Protein AF-A0A656JLW3-F1 (afdb_monomer_lite)

Foldseek 3Di:
DKEKEKEAQADQQLDCPDDPVPDGGNLVVQLVCLLVVYAAEYEYEADVQQCVLVVQDRRQQLADPPCPNNCRVPPDDPVSSVVSNVSNVPAEDEPVVLCVVPPPDDDDDNDDDDDVPDSHYHYYYDYDDPVQLVVQLCCLQPPDPDPPQDPVNSNDRSNGDDNPDIDMDIDDDD

Radius of gyration: 17.94 Å; chains: 1; bounding box: 45×48×45 Å

Organism: NCBI:txid1194405

Structure (mmCIF, N/CA/C/O backbone):
data_AF-A0A656JLW3-F1
#
_entry.id   AF-A0A656JLW3-F1
#
loop_
_atom_site.group_PDB
_atom_site.id
_atom_site.type_symbol
_atom_site.label_atom_id
_atom_site.label_alt_id
_atom_site.label_comp_id
_atom_site.label_asym_id
_atom_site.label_entity_id
_atom_site.label_seq_id
_atom_site.pdbx_PDB_ins_code
_atom_site.Cartn_x
_atom_site.Cartn_y
_atom_site.Cartn_z
_atom_site.occupancy
_atom_site.B_iso_or_equiv
_atom_site.auth_seq_id
_atom_site.auth_comp_id
_atom_site.auth_asym_id
_atom_site.auth_atom_id
_atom_site.pdbx_PDB_model_num
ATOM 1 N N . MET A 1 1 ? -0.771 12.753 21.970 1.00 58.09 1 MET A N 1
ATOM 2 C CA . MET A 1 1 ? -1.823 12.073 21.159 1.00 58.09 1 MET A CA 1
ATOM 3 C C . MET A 1 1 ? -1.119 11.009 20.333 1.00 58.09 1 MET A C 1
ATOM 5 O O . MET A 1 1 ? -0.156 11.354 19.667 1.00 58.09 1 MET A O 1
ATOM 9 N N . GLU A 1 2 ? -1.518 9.737 20.416 1.00 64.69 2 GLU A N 1
ATOM 10 C CA . GLU A 1 2 ? -0.778 8.643 19.760 1.00 64.69 2 GLU A CA 1
ATOM 11 C C . GLU A 1 2 ? -0.998 8.653 18.237 1.00 64.69 2 GLU A C 1
ATOM 13 O O . GLU A 1 2 ? -2.136 8.729 17.754 1.00 64.69 2 GLU A O 1
ATOM 18 N N . ASN A 1 3 ? 0.098 8.572 17.481 1.00 68.06 3 ASN A N 1
ATOM 19 C CA . ASN A 1 3 ? 0.096 8.618 16.024 1.00 68.06 3 ASN A CA 1
ATOM 20 C C . ASN A 1 3 ? 0.722 7.340 15.450 1.00 68.06 3 ASN A C 1
ATOM 22 O O . ASN A 1 3 ? 1.838 6.963 15.801 1.00 68.06 3 ASN A O 1
ATOM 26 N N . GLN A 1 4 ? 0.049 6.717 14.482 1.00 69.75 4 GLN A N 1
ATOM 27 C CA . GLN A 1 4 ? 0.573 5.566 13.749 1.00 69.75 4 GLN A CA 1
ATOM 28 C C . GLN A 1 4 ? 0.575 5.852 12.248 1.00 69.75 4 GLN A C 1
ATOM 30 O O . GLN A 1 4 ? -0.466 6.134 11.651 1.00 69.75 4 GLN A O 1
ATOM 35 N N . SER A 1 5 ? 1.756 5.783 11.633 1.00 75.25 5 SER A N 1
ATOM 36 C CA . SER A 1 5 ? 1.946 6.001 10.199 1.00 75.25 5 SER A CA 1
ATOM 37 C C . SER A 1 5 ? 2.605 4.784 9.557 1.00 75.25 5 SER A C 1
ATOM 39 O O . SER A 1 5 ? 3.643 4.313 10.014 1.00 75.25 5 SER A O 1
ATOM 41 N N . LEU A 1 6 ? 2.005 4.269 8.491 1.00 74.31 6 LEU A N 1
ATOM 42 C CA . LEU A 1 6 ? 2.457 3.059 7.813 1.00 74.31 6 LEU A CA 1
ATOM 43 C C . LEU A 1 6 ? 2.802 3.392 6.362 1.00 74.31 6 LEU A C 1
ATOM 45 O O . LEU A 1 6 ? 1.968 3.934 5.646 1.00 74.31 6 LEU A O 1
ATOM 49 N N . ILE A 1 7 ? 4.026 3.095 5.930 1.00 77.12 7 ILE A N 1
ATOM 50 C CA . ILE A 1 7 ? 4.502 3.335 4.563 1.00 77.12 7 ILE A CA 1
ATOM 51 C C . ILE A 1 7 ? 4.838 1.986 3.937 1.00 77.12 7 ILE A C 1
ATOM 53 O O . ILE A 1 7 ? 5.625 1.211 4.487 1.00 77.12 7 ILE A O 1
ATOM 57 N N . CYS A 1 8 ? 4.221 1.675 2.801 1.00 78.50 8 CYS A N 1
ATOM 58 C CA . CYS A 1 8 ? 4.333 0.343 2.215 1.00 78.50 8 CYS A CA 1
ATOM 59 C C . CYS A 1 8 ? 4.249 0.346 0.687 1.00 78.50 8 CYS A C 1
ATOM 61 O O . CYS A 1 8 ? 3.558 1.161 0.079 1.00 78.50 8 CYS A O 1
ATOM 63 N N . TRP A 1 9 ? 4.937 -0.614 0.065 1.00 82.00 9 TRP A N 1
ATOM 64 C CA . TRP A 1 9 ? 4.778 -0.903 -1.361 1.00 82.00 9 TRP A CA 1
ATOM 65 C C . TRP A 1 9 ? 3.394 -1.476 -1.692 1.00 82.00 9 TRP A C 1
ATOM 67 O O . TRP A 1 9 ? 2.792 -1.115 -2.698 1.00 82.00 9 TRP A O 1
ATOM 77 N N . GLY A 1 10 ? 2.890 -2.363 -0.834 1.00 84.38 10 GLY A N 1
ATOM 78 C CA . GLY A 1 10 ? 1.584 -2.990 -0.967 1.00 84.38 10 GLY A CA 1
ATOM 79 C C . GLY A 1 10 ? 0.902 -3.115 0.387 1.00 84.38 10 GLY A C 1
ATOM 80 O O . GLY A 1 10 ? 1.572 -3.252 1.415 1.00 84.38 10 GLY A O 1
ATOM 81 N N . PHE A 1 11 ? -0.424 -3.044 0.373 1.00 87.38 11 PHE A N 1
ATOM 82 C CA . PHE A 1 11 ? -1.266 -3.085 1.559 1.00 87.38 11 PHE A CA 1
ATOM 83 C C . PHE A 1 11 ? -2.493 -3.939 1.279 1.00 87.38 11 PHE A C 1
ATOM 85 O O . PHE A 1 11 ? -3.222 -3.688 0.320 1.00 87.38 11 PHE A O 1
ATOM 92 N N . GLN A 1 12 ? -2.722 -4.926 2.137 1.00 90.88 12 GLN A N 1
ATOM 93 C CA . GLN A 1 12 ? -3.883 -5.794 2.065 1.00 90.88 12 GLN A CA 1
ATOM 94 C C . GLN A 1 12 ? -4.600 -5.785 3.425 1.00 90.88 12 GLN A C 1
ATOM 96 O O . GLN A 1 12 ? -4.100 -6.388 4.381 1.00 90.88 12 GLN A O 1
ATOM 101 N N . PRO A 1 13 ? -5.744 -5.088 3.534 1.00 91.25 13 PRO A N 1
ATOM 102 C CA . PRO A 1 13 ? -6.504 -4.960 4.778 1.00 91.25 13 PRO A CA 1
ATOM 103 C C . PRO A 1 13 ? -6.858 -6.290 5.460 1.00 91.25 13 PRO A C 1
ATOM 105 O O . PRO A 1 13 ? -6.874 -6.363 6.686 1.00 91.25 13 PRO A O 1
ATOM 108 N N . SER A 1 14 ? -7.106 -7.352 4.697 1.00 93.69 14 SER A N 1
ATOM 109 C CA . SER A 1 14 ? -7.529 -8.659 5.200 1.00 93.69 14 SER A CA 1
ATOM 110 C C . SER A 1 14 ? -6.385 -9.517 5.756 1.00 93.69 14 SER A C 1
ATOM 112 O O . SER A 1 14 ? -6.611 -10.671 6.121 1.00 93.69 14 SER A O 1
ATOM 114 N N . MET A 1 15 ? -5.142 -9.025 5.758 1.00 91.88 15 MET A N 1
ATOM 115 C CA . MET A 1 15 ? -4.000 -9.764 6.301 1.00 91.88 15 MET A CA 1
ATOM 116 C C . MET A 1 15 ? -4.036 -9.843 7.827 1.00 91.88 15 MET A C 1
ATOM 118 O O . MET A 1 15 ? -4.493 -8.927 8.501 1.00 91.88 15 MET A O 1
ATOM 122 N N . TYR A 1 16 ? -3.461 -10.909 8.381 1.00 91.19 16 TYR A N 1
ATOM 123 C CA . TYR A 1 16 ? -3.373 -11.131 9.823 1.00 91.19 16 TYR A CA 1
ATOM 124 C C . TYR A 1 16 ? -1.916 -11.111 10.287 1.00 91.19 16 TYR A C 1
ATOM 126 O O . TYR A 1 16 ? -1.065 -11.771 9.683 1.00 91.19 16 TYR A O 1
ATOM 134 N N . PHE A 1 17 ? -1.643 -10.402 11.387 1.00 89.31 17 PHE A N 1
ATOM 135 C CA . PHE A 1 17 ? -0.366 -10.523 12.100 1.00 89.31 17 PHE A CA 1
ATOM 136 C C . PHE A 1 17 ? -0.277 -11.852 12.858 1.00 89.31 17 PHE A C 1
ATOM 138 O O . PHE A 1 17 ? 0.763 -12.505 12.829 1.00 89.31 17 PHE A O 1
ATOM 145 N N . ILE A 1 18 ? -1.381 -12.270 13.486 1.00 90.75 18 ILE A N 1
ATOM 146 C CA . ILE A 1 18 ? -1.517 -13.536 14.215 1.00 90.75 18 ILE A CA 1
ATOM 147 C C . ILE A 1 18 ? -2.591 -14.368 13.511 1.00 90.75 18 ILE A C 1
ATOM 149 O O . ILE A 1 18 ? -3.708 -13.899 13.315 1.00 90.75 18 ILE A O 1
ATOM 153 N N . ARG A 1 19 ? -2.243 -15.587 13.087 1.00 89.06 19 ARG A N 1
ATOM 154 C CA . ARG A 1 19 ? -3.087 -16.449 12.236 1.00 89.06 19 ARG A CA 1
ATOM 155 C C . ARG A 1 19 ? -3.770 -17.557 13.037 1.00 89.06 19 ARG A C 1
ATOM 157 O O . ARG A 1 19 ? -3.630 -18.729 12.707 1.00 89.06 19 ARG A O 1
ATOM 164 N N . ASP A 1 20 ? -4.465 -17.188 14.104 1.00 91.75 20 ASP A N 1
ATOM 165 C CA . ASP A 1 20 ? -5.156 -18.135 14.989 1.00 91.75 20 ASP A CA 1
ATOM 166 C C . ASP A 1 20 ? -6.681 -18.164 14.799 1.00 91.75 20 ASP A C 1
ATOM 168 O O . ASP A 1 20 ? -7.363 -18.964 15.429 1.00 91.75 20 ASP A O 1
ATOM 172 N N . GLY A 1 21 ? -7.217 -17.307 13.923 1.00 86.44 21 GLY A N 1
ATOM 173 C CA . GLY A 1 21 ? -8.655 -17.188 13.667 1.00 86.44 21 GLY A CA 1
ATOM 174 C C . GLY A 1 21 ? -9.429 -16.411 14.737 1.00 86.44 21 GLY A C 1
ATOM 175 O O . GLY A 1 21 ? -10.631 -16.219 14.577 1.00 86.44 21 GLY A O 1
ATOM 176 N N . CYS A 1 22 ? -8.758 -15.940 15.790 1.00 89.44 22 CYS A N 1
ATOM 177 C CA . CYS A 1 22 ? -9.363 -15.210 16.904 1.00 89.44 22 CYS A CA 1
ATOM 178 C C . CYS A 1 22 ? -8.974 -13.727 16.904 1.00 89.44 22 CYS A C 1
ATOM 180 O O . CYS A 1 22 ? -9.741 -12.885 17.369 1.00 89.44 22 CYS A O 1
ATOM 182 N N . HIS A 1 23 ? -7.783 -13.399 16.400 1.00 93.06 23 HIS A N 1
ATOM 183 C CA . HIS A 1 23 ? -7.317 -12.018 16.316 1.00 93.06 23 HIS A CA 1
ATOM 184 C C . HIS A 1 23 ? -7.852 -11.305 15.070 1.00 93.06 23 HIS A C 1
ATOM 186 O O . HIS A 1 23 ? -7.974 -11.934 14.019 1.00 93.06 23 HIS A O 1
ATOM 192 N N . PRO A 1 24 ? -8.113 -9.986 15.148 1.00 93.94 24 PRO A N 1
ATOM 193 C CA . PRO A 1 24 ? -8.584 -9.219 14.003 1.00 93.94 24 PRO A CA 1
ATOM 194 C C . PRO A 1 24 ? -7.514 -9.122 12.909 1.00 93.94 24 PRO A C 1
ATOM 196 O O . PRO A 1 24 ? -6.306 -9.099 13.176 1.00 93.94 24 PRO A O 1
ATOM 199 N N . CYS A 1 25 ? -7.968 -8.990 11.663 1.00 94.06 25 CYS A N 1
ATOM 200 C CA . CYS A 1 25 ? -7.091 -8.617 10.557 1.00 94.06 25 CYS A CA 1
ATOM 201 C C . CYS A 1 25 ? -6.555 -7.184 10.737 1.00 94.06 25 CYS A C 1
ATOM 203 O O . CYS A 1 25 ? -7.088 -6.383 11.509 1.00 94.06 25 CYS A O 1
ATOM 205 N N . ILE A 1 26 ? -5.498 -6.829 10.007 1.00 92.12 26 ILE A N 1
ATOM 206 C CA . ILE A 1 26 ? -4.842 -5.524 10.118 1.00 92.12 26 ILE A CA 1
ATOM 207 C C . ILE A 1 26 ? -5.801 -4.370 9.792 1.00 92.12 26 ILE A C 1
ATOM 209 O O . ILE A 1 26 ? -5.772 -3.347 10.470 1.00 92.12 26 ILE A O 1
ATOM 213 N N . GLY A 1 27 ? -6.690 -4.533 8.810 1.00 90.50 27 GLY A N 1
ATOM 214 C CA . GLY A 1 27 ? -7.684 -3.526 8.445 1.00 90.50 27 GLY A CA 1
ATOM 215 C C . GLY A 1 27 ? -8.653 -3.216 9.585 1.00 90.50 27 GLY A C 1
ATOM 216 O O . GLY A 1 27 ? -8.952 -2.047 9.842 1.00 90.50 27 GLY A O 1
ATOM 217 N N . GLU A 1 28 ? -9.094 -4.245 10.308 1.00 92.06 28 GLU A N 1
ATOM 218 C CA . GLU A 1 28 ? -9.972 -4.119 11.470 1.00 92.06 28 GLU A CA 1
ATOM 219 C C . GLU A 1 28 ? -9.219 -3.568 12.680 1.00 92.06 28 GLU A C 1
ATOM 221 O O . GLU A 1 28 ? -9.694 -2.634 13.323 1.00 92.06 28 GLU A O 1
ATOM 226 N N . LEU A 1 29 ? -8.007 -4.059 12.941 1.00 91.81 29 LEU A N 1
ATOM 227 C CA . LEU A 1 29 ? -7.147 -3.558 14.010 1.00 91.81 29 LEU A CA 1
ATOM 228 C C . LEU A 1 29 ? -6.919 -2.044 13.887 1.00 91.81 29 LEU A C 1
ATOM 230 O O . LEU A 1 29 ? -7.034 -1.310 14.868 1.00 91.81 29 LEU A O 1
ATOM 234 N N . LEU A 1 30 ? -6.634 -1.562 12.677 1.00 87.12 30 LEU A N 1
ATOM 235 C CA . LEU A 1 30 ? -6.411 -0.143 12.406 1.00 87.12 30 LEU A CA 1
ATOM 236 C C . LEU A 1 30 ? -7.691 0.688 12.575 1.00 87.12 30 LEU A C 1
ATOM 238 O O . LEU A 1 30 ? -7.622 1.816 13.064 1.00 87.12 30 LEU A O 1
ATOM 242 N N . ARG A 1 31 ? -8.865 0.131 12.243 1.00 83.88 31 ARG A N 1
ATOM 243 C CA . ARG A 1 31 ? -10.164 0.758 12.546 1.00 83.88 31 ARG A CA 1
ATOM 244 C C . ARG A 1 31 ? -10.421 0.832 14.050 1.00 83.88 31 ARG A C 1
ATOM 246 O O . ARG A 1 31 ? -10.822 1.885 14.533 1.00 83.88 31 ARG A O 1
ATOM 253 N N . LEU A 1 32 ? -10.144 -0.235 14.800 1.00 86.06 32 LEU A N 1
ATOM 254 C CA . LEU A 1 32 ? -10.281 -0.249 16.261 1.00 86.06 32 LEU A CA 1
ATOM 255 C C . LEU A 1 32 ? -9.364 0.790 16.917 1.00 86.06 32 LEU A C 1
ATOM 257 O O . LEU A 1 32 ? -9.799 1.529 17.798 1.00 86.06 32 LEU A O 1
ATOM 261 N N . LYS A 1 33 ? -8.118 0.909 16.444 1.00 82.62 33 LYS A N 1
ATOM 262 C CA . LYS A 1 33 ? -7.182 1.948 16.894 1.00 82.62 33 LYS A CA 1
ATOM 263 C C . LYS A 1 33 ? -7.692 3.355 16.574 1.00 82.62 33 LYS A C 1
ATOM 265 O O . LYS A 1 33 ? -7.699 4.202 17.465 1.00 82.62 33 LYS A O 1
ATOM 270 N N . ALA A 1 34 ? -8.187 3.584 15.357 1.00 77.06 34 ALA A N 1
ATOM 271 C CA . ALA A 1 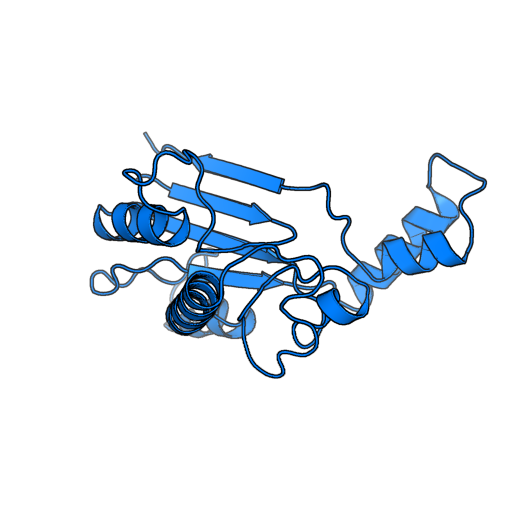34 ? -8.788 4.861 14.972 1.00 77.06 34 ALA A CA 1
ATOM 272 C C . ALA A 1 34 ? -10.009 5.224 15.838 1.00 77.06 34 ALA A C 1
ATOM 274 O O . ALA A 1 34 ? -10.124 6.355 16.310 1.00 77.06 34 ALA A O 1
ATOM 275 N N . ALA A 1 35 ? -10.884 4.255 16.120 1.00 78.38 35 ALA A N 1
ATOM 276 C CA . ALA A 1 35 ? -12.033 4.433 17.006 1.00 78.38 35 ALA A CA 1
ATOM 277 C C . ALA A 1 35 ? -11.625 4.710 18.465 1.00 78.38 35 ALA A C 1
ATOM 279 O O . ALA A 1 35 ? -12.321 5.449 19.159 1.00 78.38 35 ALA A O 1
ATOM 280 N N . GLY A 1 36 ? -10.488 4.164 18.904 1.00 77.19 36 GLY A N 1
ATOM 281 C CA . GLY A 1 36 ? -9.861 4.434 20.201 1.00 77.19 36 GLY A CA 1
ATOM 282 C C . GLY A 1 36 ? -9.120 5.774 20.292 1.00 77.19 36 GLY A C 1
ATOM 283 O O . GLY A 1 36 ? -8.495 6.044 21.312 1.00 77.19 36 GLY A O 1
ATOM 284 N N . GLY A 1 37 ? -9.172 6.612 19.251 1.00 71.06 37 GLY A N 1
ATOM 285 C CA . GLY A 1 37 ? -8.561 7.944 19.239 1.00 71.06 37 GLY A CA 1
ATOM 286 C C . GLY A 1 37 ? -7.114 7.992 18.742 1.00 71.06 37 GLY A C 1
ATOM 287 O O . GLY A 1 37 ? -6.508 9.063 18.771 1.00 71.06 37 GLY A O 1
ATOM 288 N N . VAL A 1 38 ? -6.560 6.873 18.258 1.00 76.06 38 VAL A N 1
ATOM 289 C CA . VAL A 1 38 ? -5.233 6.845 17.625 1.00 76.06 38 VAL A CA 1
ATOM 290 C C . VAL A 1 38 ? -5.334 7.377 16.203 1.00 76.06 38 VAL A C 1
ATOM 292 O O . VAL A 1 38 ? -6.195 6.970 15.421 1.00 76.06 38 VAL A O 1
ATOM 295 N N . LYS A 1 39 ? -4.416 8.257 15.816 1.00 73.81 39 LYS A N 1
ATOM 296 C CA . LYS A 1 39 ? -4.400 8.803 14.459 1.00 73.81 39 LYS A CA 1
ATOM 297 C C . LYS A 1 39 ? -3.684 7.838 13.516 1.00 73.81 39 LYS A C 1
ATOM 299 O O . LYS A 1 39 ? -2.458 7.747 13.531 1.00 73.81 39 LYS A O 1
ATOM 304 N N . VAL A 1 40 ? -4.447 7.130 12.684 1.00 75.88 40 VAL A N 1
ATOM 305 C CA . VAL A 1 40 ? -3.919 6.108 11.767 1.00 75.88 40 VAL A CA 1
ATOM 306 C C . VAL A 1 40 ? -3.828 6.638 10.335 1.00 75.88 40 VAL A C 1
ATOM 308 O O . VAL A 1 40 ? -4.835 7.023 9.736 1.00 75.88 40 VAL A O 1
ATOM 311 N N . ARG A 1 41 ? -2.616 6.627 9.771 1.00 79.81 41 ARG A N 1
ATOM 312 C CA . ARG A 1 41 ? -2.320 7.061 8.398 1.00 79.81 41 ARG A CA 1
ATOM 313 C C . ARG A 1 41 ? -1.547 5.986 7.657 1.00 79.81 41 ARG A C 1
ATOM 315 O O . ARG A 1 41 ? -0.570 5.459 8.181 1.00 79.81 41 ARG A O 1
ATOM 322 N N . ILE A 1 42 ? -1.941 5.696 6.426 1.00 80.81 42 ILE A N 1
ATOM 323 C CA . ILE A 1 42 ? -1.233 4.728 5.589 1.00 80.81 42 ILE A CA 1
ATOM 324 C C . ILE A 1 42 ? -0.905 5.390 4.257 1.00 80.81 42 ILE A C 1
ATOM 326 O O . ILE A 1 42 ? -1.791 5.929 3.599 1.00 80.81 42 ILE A O 1
ATOM 330 N N . LEU A 1 43 ? 0.367 5.355 3.875 1.00 80.69 43 LEU A N 1
ATOM 331 C CA . LEU A 1 43 ? 0.862 5.780 2.576 1.00 80.69 43 LEU A CA 1
ATOM 332 C C . LEU A 1 43 ? 1.296 4.538 1.792 1.00 80.69 43 LEU A C 1
ATOM 334 O O . LEU A 1 43 ? 2.317 3.919 2.099 1.00 80.69 43 LEU A O 1
ATOM 338 N N . GLY A 1 44 ? 0.500 4.160 0.800 1.00 78.62 44 GLY A N 1
ATOM 339 C CA . GLY A 1 44 ? 0.813 3.066 -0.111 1.00 78.62 44 GLY A CA 1
ATOM 340 C C . GLY A 1 44 ? 1.430 3.569 -1.409 1.00 78.62 44 GLY A C 1
ATOM 341 O O . GLY A 1 44 ? 1.052 4.627 -1.909 1.00 78.62 44 GLY A O 1
ATOM 342 N N . TRP A 1 45 ? 2.346 2.804 -1.992 1.00 82.06 45 TRP A N 1
ATOM 343 C CA . TRP A 1 45 ? 2.748 3.037 -3.376 1.00 82.06 45 TRP A CA 1
ATOM 344 C C . TRP A 1 45 ? 1.704 2.472 -4.344 1.00 82.06 45 TRP A C 1
ATOM 346 O O . TRP A 1 45 ? 1.171 1.388 -4.124 1.00 82.06 45 TRP A O 1
ATOM 356 N N . GLU A 1 46 ? 1.410 3.180 -5.432 1.00 80.12 46 GLU A N 1
ATOM 357 C CA . GLU A 1 46 ? 0.461 2.722 -6.450 1.00 80.12 46 GLU A CA 1
ATOM 358 C C . GLU A 1 46 ? 1.004 2.938 -7.867 1.00 80.12 46 GLU A C 1
ATOM 360 O O . GLU A 1 46 ? 1.432 4.035 -8.237 1.00 80.12 46 GLU A O 1
ATOM 365 N N . MET A 1 47 ? 0.930 1.884 -8.686 1.00 77.19 47 MET A N 1
ATOM 366 C CA . MET A 1 47 ? 1.055 2.012 -10.139 1.00 77.19 47 MET A CA 1
ATOM 367 C C . MET A 1 47 ? -0.163 2.731 -10.717 1.00 77.19 47 MET A C 1
ATOM 369 O O . MET A 1 47 ? -1.267 2.488 -10.234 1.00 77.19 47 MET A O 1
ATOM 373 N N . PRO A 1 48 ? -0.017 3.530 -11.792 1.00 76.31 48 PRO A N 1
ATOM 374 C CA . PRO A 1 48 ? -1.158 4.142 -12.466 1.00 76.31 48 PRO A CA 1
ATOM 375 C C . PRO A 1 48 ? -2.300 3.140 -12.672 1.00 76.31 48 PRO A C 1
ATOM 377 O O . PRO A 1 48 ? -2.085 2.052 -13.201 1.00 76.31 48 PRO A O 1
ATOM 380 N N . PHE A 1 49 ? -3.503 3.499 -12.219 1.00 76.62 49 PHE A N 1
ATOM 381 C CA . PHE A 1 49 ? -4.696 2.645 -12.291 1.00 76.62 49 PHE A CA 1
ATOM 382 C C . PHE A 1 49 ? -4.583 1.299 -11.551 1.00 76.62 49 PHE A C 1
ATOM 384 O O . PHE A 1 49 ? -5.206 0.325 -11.967 1.00 76.62 49 PHE A O 1
ATOM 391 N N . ASN A 1 50 ? -3.792 1.226 -10.475 1.00 80.44 50 ASN A N 1
ATOM 392 C CA . ASN A 1 50 ? -3.570 0.008 -9.689 1.00 80.44 50 ASN A CA 1
ATOM 393 C C . ASN A 1 50 ? -3.105 -1.190 -10.548 1.00 80.44 50 ASN A C 1
ATOM 395 O O . ASN A 1 50 ? -3.509 -2.337 -10.353 1.00 80.44 50 ASN A O 1
ATOM 399 N N . SER A 1 51 ? -2.263 -0.928 -11.551 1.00 82.81 51 SER A N 1
ATOM 400 C CA . SER A 1 51 ? -1.919 -1.917 -12.578 1.00 82.81 51 SER A CA 1
ATOM 401 C C . SER A 1 51 ? -0.727 -2.819 -12.231 1.00 82.81 51 SER A C 1
ATOM 403 O O . SER A 1 51 ? -0.231 -3.524 -13.109 1.00 82.81 51 SER A O 1
ATOM 405 N N . ALA A 1 52 ? -0.230 -2.811 -10.988 1.00 82.50 52 ALA A N 1
ATOM 406 C CA . ALA A 1 52 ? 0.952 -3.591 -10.594 1.00 82.50 52 ALA A CA 1
ATOM 407 C C . ALA A 1 52 ? 0.773 -5.099 -10.855 1.00 82.50 52 ALA A C 1
ATOM 409 O O . ALA A 1 52 ? 1.696 -5.768 -11.317 1.00 82.50 52 ALA A O 1
ATOM 410 N N . GLY A 1 53 ? -0.456 -5.604 -10.703 1.00 83.06 53 GLY A N 1
ATOM 411 C CA . GLY A 1 53 ? -0.793 -6.998 -10.993 1.00 83.06 53 GLY A CA 1
ATOM 412 C C . GLY A 1 53 ? -0.574 -7.421 -12.448 1.00 83.06 53 GLY A C 1
ATOM 413 O O . GLY A 1 53 ? -0.390 -8.604 -12.722 1.00 83.06 53 GLY A O 1
ATOM 414 N N . MET A 1 54 ? -0.522 -6.483 -13.400 1.00 84.94 54 MET A N 1
ATOM 415 C CA . MET A 1 54 ? -0.158 -6.794 -14.788 1.00 84.94 54 MET A CA 1
ATOM 416 C C . MET A 1 54 ? 1.318 -7.171 -14.952 1.00 84.94 54 MET A C 1
ATOM 418 O O . MET A 1 54 ? 1.660 -7.863 -15.905 1.00 84.94 54 MET A O 1
ATOM 422 N N . ALA A 1 55 ? 2.178 -6.748 -14.024 1.00 81.38 55 ALA A N 1
ATOM 423 C CA . ALA A 1 55 ? 3.583 -7.142 -13.967 1.00 81.38 55 ALA A CA 1
ATOM 424 C C . ALA A 1 55 ? 3.810 -8.421 -13.137 1.00 81.38 55 ALA A C 1
ATOM 426 O O . ALA A 1 55 ? 4.953 -8.823 -12.940 1.00 81.38 55 ALA A O 1
ATOM 427 N N . GLY A 1 56 ? 2.733 -9.065 -12.671 1.00 82.56 56 GLY A N 1
ATOM 428 C CA . GLY A 1 56 ? 2.771 -10.347 -11.975 1.00 82.56 56 GLY A CA 1
ATOM 429 C C . GLY A 1 56 ? 2.411 -10.282 -10.494 1.00 82.56 56 GLY A C 1
ATOM 430 O O . GLY A 1 56 ? 2.054 -11.317 -9.956 1.00 82.56 56 GLY A O 1
ATOM 431 N N . GLU A 1 57 ? 2.412 -9.115 -9.841 1.00 81.81 57 GLU A N 1
ATOM 432 C CA . GLU A 1 57 ? 2.131 -9.014 -8.400 1.00 81.81 57 GLU A CA 1
ATOM 433 C C . GLU A 1 57 ? 1.205 -7.831 -8.080 1.00 81.81 57 GLU A C 1
ATOM 435 O O . GLU A 1 57 ? 1.554 -6.665 -8.271 1.00 81.81 57 GLU A O 1
ATOM 440 N N . GLY A 1 58 ? -0.013 -8.130 -7.617 1.00 84.88 58 GLY A N 1
ATOM 441 C CA . GLY A 1 58 ? -0.977 -7.107 -7.210 1.00 84.88 58 GLY A CA 1
ATOM 442 C C . GLY A 1 58 ? -0.630 -6.552 -5.830 1.00 84.88 58 GLY A C 1
ATOM 443 O O . GLY A 1 58 ? -0.662 -7.296 -4.854 1.00 84.88 58 GLY A O 1
ATOM 444 N N . ASN A 1 59 ? -0.335 -5.253 -5.733 1.00 84.38 59 ASN A N 1
ATOM 445 C CA . ASN A 1 59 ? 0.127 -4.629 -4.489 1.00 84.38 59 ASN A CA 1
ATOM 446 C C . ASN A 1 59 ? -0.996 -3.998 -3.645 1.00 84.38 59 ASN A C 1
ATOM 448 O O . ASN A 1 59 ? -0.861 -3.907 -2.426 1.00 84.38 59 ASN A O 1
ATOM 452 N N . LEU A 1 60 ? -2.101 -3.579 -4.269 1.00 87.50 60 LEU A N 1
ATOM 453 C CA . LEU A 1 60 ? -3.278 -3.009 -3.600 1.00 87.50 60 LEU A CA 1
ATOM 454 C C . LEU A 1 60 ? -4.547 -3.765 -4.033 1.00 87.50 60 LEU A C 1
ATOM 456 O O . LEU A 1 60 ? -5.372 -3.222 -4.780 1.00 87.50 60 LEU A O 1
ATOM 460 N N . PRO A 1 61 ? -4.702 -5.042 -3.637 1.00 88.25 61 PRO A N 1
ATOM 461 C CA . PRO A 1 61 ? -5.824 -5.868 -4.073 1.00 88.25 61 PRO A CA 1
ATOM 462 C C . PRO A 1 61 ? -7.164 -5.209 -3.719 1.00 88.25 61 PRO A C 1
ATOM 464 O O . PRO A 1 61 ? -7.390 -4.787 -2.593 1.00 88.25 61 PRO A O 1
ATOM 467 N N . GLY A 1 62 ? -8.053 -5.076 -4.705 1.00 84.62 62 GLY A N 1
ATOM 468 C CA . GLY A 1 62 ? -9.396 -4.518 -4.506 1.00 84.62 62 GLY A CA 1
ATOM 469 C C . GLY A 1 62 ? -9.494 -2.987 -4.544 1.00 84.62 62 GLY A C 1
ATOM 470 O O . GLY A 1 62 ? -10.606 -2.467 -4.668 1.00 84.62 62 GLY A O 1
ATOM 471 N N . LYS A 1 63 ? -8.374 -2.247 -4.528 1.00 85.94 63 LYS A N 1
ATOM 472 C CA . LYS A 1 63 ? -8.391 -0.776 -4.558 1.00 85.94 63 LYS A CA 1
ATOM 473 C C . LYS A 1 63 ? -8.813 -0.219 -5.924 1.00 85.94 63 LYS A C 1
ATOM 475 O O . LYS A 1 63 ? -8.198 -0.517 -6.946 1.00 85.94 63 LYS A O 1
ATOM 480 N N . GLY A 1 64 ? -9.805 0.677 -5.915 1.00 78.62 64 GLY A N 1
ATOM 481 C CA . GLY A 1 64 ? -10.171 1.523 -7.059 1.00 78.62 64 GLY A CA 1
ATOM 482 C C . GLY A 1 64 ? -10.784 0.782 -8.254 1.00 78.62 64 GLY A C 1
ATOM 483 O O . GLY A 1 64 ? -11.170 -0.381 -8.158 1.00 78.62 64 GLY A O 1
ATOM 484 N N . TRP A 1 65 ? -10.915 1.489 -9.377 1.00 73.81 65 TRP A N 1
ATOM 485 C CA . TRP A 1 65 ? -11.272 0.959 -10.697 1.00 73.81 65 TRP A CA 1
ATOM 486 C C . TRP A 1 65 ? -10.381 1.643 -11.747 1.00 73.81 65 TRP A C 1
ATOM 488 O O . TRP A 1 65 ? -10.173 2.852 -11.621 1.00 73.81 65 TRP A O 1
ATOM 498 N N . PRO A 1 66 ? -9.882 0.941 -12.784 1.00 72.62 66 PRO A N 1
ATOM 499 C CA . PRO A 1 66 ? -10.065 -0.484 -13.107 1.00 72.62 66 PRO A CA 1
ATOM 500 C C . PRO A 1 66 ? -9.221 -1.441 -12.239 1.00 72.62 66 PRO A C 1
ATOM 502 O O . PRO A 1 66 ? -8.187 -1.060 -11.713 1.00 72.62 66 PRO A O 1
ATOM 505 N N . ARG A 1 67 ? -9.662 -2.703 -12.079 1.00 75.12 67 ARG A N 1
ATOM 506 C CA . ARG A 1 67 ? -9.065 -3.709 -11.155 1.00 75.12 67 ARG A CA 1
ATOM 507 C C . ARG A 1 67 ? -8.317 -4.844 -11.868 1.00 75.12 67 ARG A C 1
ATOM 509 O O . ARG A 1 67 ? -8.392 -6.006 -11.453 1.00 75.12 67 ARG A O 1
ATOM 516 N N . MET A 1 68 ? -7.648 -4.524 -12.971 1.00 76.94 68 MET A N 1
ATOM 517 C CA . MET A 1 68 ? -7.002 -5.509 -13.848 1.00 76.94 68 MET A CA 1
ATOM 518 C C . MET A 1 68 ? -5.915 -6.287 -13.103 1.00 76.94 68 MET A C 1
ATOM 520 O O . MET A 1 68 ? -5.000 -5.690 -12.547 1.00 76.94 68 MET A O 1
ATOM 524 N N . ASN A 1 69 ? -6.023 -7.620 -13.083 1.00 83.38 69 ASN A N 1
ATOM 525 C CA . ASN A 1 69 ? -5.086 -8.516 -12.392 1.00 83.38 69 ASN A CA 1
ATOM 526 C C . ASN A 1 69 ? -4.819 -8.142 -10.920 1.00 83.38 69 ASN A C 1
ATOM 528 O O . ASN A 1 69 ? -3.783 -8.490 -10.365 1.00 83.38 69 ASN A O 1
ATOM 532 N N . SER A 1 70 ? -5.770 -7.481 -10.252 1.00 82.19 70 SER A N 1
ATOM 533 C CA . SER A 1 70 ? -5.629 -7.025 -8.857 1.00 82.19 70 SER A CA 1
ATOM 534 C C . SER A 1 70 ? -5.424 -8.154 -7.833 1.00 82.19 70 SER A C 1
ATOM 536 O O . SER A 1 70 ? -5.048 -7.881 -6.699 1.00 82.19 70 SER A O 1
ATOM 538 N N . ARG A 1 71 ? -5.634 -9.417 -8.231 1.00 86.25 71 ARG A N 1
ATOM 539 C CA . ARG A 1 71 ? -5.374 -10.630 -7.433 1.00 86.25 71 ARG A CA 1
ATOM 540 C C . ARG A 1 71 ? -4.143 -11.418 -7.894 1.00 86.25 71 ARG A C 1
ATOM 542 O O . ARG A 1 71 ? -3.962 -12.554 -7.467 1.00 86.25 71 ARG A O 1
ATOM 549 N N . ALA A 1 72 ? -3.320 -10.872 -8.789 1.00 86.94 72 ALA A N 1
ATOM 550 C CA . ALA A 1 72 ? -2.120 -11.563 -9.257 1.00 86.94 72 ALA A CA 1
ATOM 551 C C . ALA A 1 72 ? -1.207 -11.917 -8.072 1.00 86.94 72 ALA A C 1
ATOM 553 O O . ALA A 1 72 ? -0.876 -11.042 -7.272 1.00 86.94 72 ALA A O 1
ATOM 554 N N . LEU A 1 73 ? -0.860 -13.206 -7.968 1.00 83.75 73 LEU A N 1
ATOM 555 C CA . LEU A 1 73 ? -0.092 -13.819 -6.872 1.00 83.75 73 LEU A CA 1
ATOM 556 C C . LEU A 1 73 ? -0.689 -13.647 -5.461 1.00 83.75 73 LEU A C 1
ATOM 558 O O . LEU A 1 73 ? -0.020 -13.924 -4.468 1.00 83.75 73 LEU A O 1
ATOM 562 N N . GLN A 1 74 ? -1.962 -13.263 -5.356 1.00 82.81 74 GLN A N 1
ATOM 563 C CA . GLN A 1 74 ? -2.665 -13.185 -4.080 1.00 82.81 74 GLN A CA 1
ATOM 564 C C . GLN A 1 74 ? -3.261 -14.546 -3.713 1.00 82.81 74 GLN A C 1
ATOM 566 O O . GLN A 1 74 ? -3.982 -15.156 -4.501 1.00 82.81 74 GLN A O 1
ATOM 571 N N . SER A 1 75 ? -2.995 -15.002 -2.488 1.00 85.62 75 SER A N 1
ATOM 572 C CA . SER A 1 75 ? -3.593 -16.221 -1.915 1.00 85.62 75 SER A CA 1
ATOM 573 C C . SER A 1 75 ? -4.902 -15.949 -1.165 1.00 85.62 75 SER A C 1
ATOM 575 O O . SER A 1 75 ? -5.461 -16.854 -0.548 1.00 85.62 75 SER A O 1
ATOM 577 N N . SER A 1 76 ? -5.397 -14.708 -1.211 1.00 86.00 76 SER A N 1
ATOM 578 C CA . SER A 1 76 ? -6.600 -14.306 -0.493 1.00 86.00 76 SER A CA 1
ATOM 579 C C . SER A 1 76 ? -7.847 -15.013 -1.003 1.00 86.00 76 SER A C 1
ATOM 581 O O . SER A 1 76 ? -8.046 -15.194 -2.212 1.00 86.00 76 SER A O 1
ATOM 583 N N . THR A 1 77 ? -8.715 -15.392 -0.067 1.00 91.94 77 THR A N 1
ATOM 584 C CA . THR A 1 77 ? -10.041 -15.919 -0.390 1.00 91.94 77 THR A CA 1
ATOM 585 C C . THR A 1 77 ? -10.894 -14.843 -1.061 1.00 91.94 77 THR A C 1
ATOM 587 O O . THR A 1 77 ? -10.549 -13.658 -1.093 1.00 91.94 77 THR A O 1
ATOM 590 N N . LYS A 1 78 ? -12.033 -15.250 -1.628 1.00 91.56 78 LYS A N 1
ATOM 591 C CA . LYS A 1 78 ? -12.981 -14.300 -2.215 1.00 91.56 78 LYS A CA 1
ATOM 592 C C . LYS A 1 78 ? -13.479 -13.296 -1.168 1.00 91.56 78 LYS A C 1
ATOM 594 O O . LYS A 1 78 ? -13.438 -12.101 -1.432 1.00 91.56 78 LYS A O 1
ATOM 599 N N . ASP A 1 79 ? -13.844 -13.775 0.017 1.00 93.12 79 ASP A N 1
ATOM 600 C CA . ASP A 1 79 ? -14.365 -12.936 1.102 1.00 93.12 79 ASP A CA 1
ATOM 601 C C . ASP A 1 79 ? -13.310 -11.947 1.611 1.00 93.12 79 ASP A C 1
ATOM 603 O O . ASP A 1 79 ? -13.604 -10.778 1.841 1.00 93.12 79 ASP A O 1
ATOM 607 N N . GLN A 1 80 ? -12.050 -12.383 1.710 1.00 93.31 80 GLN A N 1
ATOM 608 C CA . GLN A 1 80 ? -10.926 -11.504 2.041 1.00 93.31 80 GLN A CA 1
ATOM 609 C C . GLN A 1 80 ? -10.744 -10.398 0.997 1.00 93.31 80 GLN A C 1
ATOM 611 O O . GLN A 1 80 ? -10.589 -9.234 1.350 1.00 93.31 80 GLN A O 1
ATOM 616 N N . PHE A 1 81 ? -10.826 -10.743 -0.288 1.00 92.25 81 PHE A N 1
ATOM 617 C CA . PHE A 1 81 ? -10.717 -9.766 -1.368 1.00 92.25 81 PHE A CA 1
ATOM 618 C C . PHE A 1 81 ? -11.898 -8.778 -1.406 1.00 92.25 81 PHE A C 1
ATOM 620 O O . PHE A 1 81 ? -11.722 -7.605 -1.740 1.00 92.25 81 PHE A O 1
ATOM 627 N N . GLU A 1 82 ? -13.108 -9.232 -1.075 1.00 93.56 82 GLU A N 1
ATOM 628 C CA . GLU A 1 82 ? -14.279 -8.359 -0.940 1.00 93.56 82 GLU A CA 1
ATOM 629 C C . GLU A 1 82 ? -14.131 -7.412 0.255 1.00 93.56 82 GLU A C 1
ATOM 631 O O . GLU A 1 82 ? -14.355 -6.211 0.100 1.00 93.56 82 GLU A O 1
ATOM 636 N N . TYR A 1 83 ? -13.640 -7.913 1.391 1.00 93.81 83 TYR A N 1
ATOM 637 C CA . TYR A 1 83 ? -13.282 -7.081 2.537 1.00 93.81 83 TYR A CA 1
ATOM 638 C C . TYR A 1 83 ? -12.236 -6.020 2.172 1.00 93.81 83 TYR A C 1
ATOM 640 O O . TYR A 1 83 ? -12.412 -4.848 2.503 1.00 93.81 83 TYR A O 1
ATOM 648 N N . ASP A 1 84 ? -11.168 -6.402 1.461 1.00 91.62 84 ASP A N 1
ATOM 649 C CA . ASP A 1 84 ? -10.122 -5.474 1.016 1.00 91.62 84 ASP A CA 1
ATOM 650 C C . ASP A 1 84 ? -10.708 -4.339 0.169 1.00 91.62 84 ASP A C 1
ATOM 652 O O . ASP A 1 84 ? -10.415 -3.161 0.392 1.00 91.62 84 ASP A O 1
ATOM 656 N N . ARG A 1 85 ? -11.578 -4.686 -0.787 1.00 90.81 85 ARG A N 1
ATOM 657 C CA . ARG A 1 85 ? -12.276 -3.723 -1.645 1.00 90.81 85 ARG A CA 1
ATOM 658 C C . ARG A 1 85 ? -13.104 -2.744 -0.820 1.00 90.81 85 ARG A C 1
ATOM 660 O O . ARG A 1 85 ? -13.019 -1.538 -1.053 1.00 90.81 85 ARG A O 1
ATOM 667 N N . ASP A 1 86 ? -13.906 -3.257 0.104 1.00 90.38 86 ASP A N 1
ATOM 668 C CA . ASP A 1 86 ? -14.815 -2.438 0.901 1.00 90.38 86 ASP A CA 1
ATOM 669 C C . ASP A 1 86 ? -14.014 -1.515 1.828 1.00 90.38 86 ASP A C 1
ATOM 671 O O . ASP A 1 86 ? -14.249 -0.305 1.857 1.00 90.38 86 ASP A O 1
ATOM 675 N N . TRP A 1 87 ? -12.958 -2.039 2.455 1.00 90.81 87 TRP A N 1
ATOM 676 C CA . TRP A 1 87 ? -12.015 -1.255 3.249 1.00 90.81 87 TRP A CA 1
ATOM 677 C C . TRP A 1 87 ? -11.370 -0.128 2.434 1.00 90.81 87 TRP A C 1
ATOM 679 O O . TRP A 1 87 ? -11.369 1.024 2.868 1.00 90.81 87 TRP A O 1
ATOM 689 N N . PHE A 1 88 ? -10.876 -0.405 1.222 1.00 87.12 88 PHE A N 1
ATOM 690 C CA . PHE A 1 88 ? -10.321 0.643 0.361 1.00 87.12 88 PHE A CA 1
ATOM 691 C C . PHE A 1 88 ? -11.373 1.662 -0.080 1.00 87.12 88 PHE A C 1
ATOM 693 O O . PHE A 1 88 ? -11.043 2.837 -0.203 1.00 87.12 88 PHE A O 1
ATOM 700 N N . SER A 1 89 ? -12.619 1.252 -0.317 1.00 83.75 89 SER A N 1
ATOM 701 C CA . SER A 1 89 ? -13.689 2.178 -0.709 1.00 83.75 89 SER A CA 1
ATOM 702 C C . SER A 1 89 ? -14.015 3.204 0.382 1.00 83.75 89 SER A C 1
ATOM 704 O O . SER A 1 89 ? -14.340 4.348 0.072 1.00 83.75 89 SER A O 1
ATOM 706 N N . GLU A 1 90 ? -13.869 2.808 1.646 1.00 81.75 90 GLU A N 1
ATOM 707 C CA . GLU A 1 90 ? -14.112 3.660 2.808 1.00 81.75 90 GLU A CA 1
ATOM 708 C C . GLU A 1 90 ? -12.889 4.501 3.189 1.00 81.75 90 GLU A C 1
ATOM 710 O O . GLU A 1 90 ? -13.026 5.659 3.581 1.00 81.75 90 GLU A O 1
ATOM 715 N N . CYS A 1 91 ? -11.692 3.912 3.109 1.00 81.06 91 CYS A N 1
ATOM 716 C CA . CYS A 1 91 ? -10.480 4.492 3.683 1.00 81.06 91 CYS A CA 1
ATOM 717 C C . CYS A 1 91 ? -9.570 5.178 2.655 1.00 81.06 91 CYS A C 1
ATOM 719 O O . CYS A 1 91 ? -8.747 6.007 3.049 1.00 81.06 91 CYS A O 1
ATOM 721 N N . ALA A 1 92 ? -9.664 4.851 1.359 1.00 80.12 92 ALA A N 1
ATOM 722 C CA . ALA A 1 92 ? -8.780 5.428 0.349 1.00 80.12 92 ALA A CA 1
ATOM 723 C C . ALA A 1 92 ? -9.181 6.862 -0.023 1.00 80.12 92 ALA A C 1
ATOM 725 O O . ALA A 1 92 ? -10.311 7.140 -0.420 1.00 80.12 92 ALA A O 1
ATOM 726 N N . ALA A 1 93 ? -8.209 7.767 0.020 1.00 72.00 93 ALA A N 1
ATOM 727 C CA . ALA A 1 93 ? -8.324 9.140 -0.445 1.00 72.00 93 ALA A CA 1
ATOM 728 C C . ALA A 1 93 ? -7.309 9.408 -1.565 1.00 72.00 93 ALA A C 1
ATOM 730 O O . ALA A 1 93 ? -6.218 8.839 -1.581 1.00 72.00 93 ALA A O 1
ATOM 731 N N . SER A 1 94 ? -7.657 10.289 -2.507 1.00 60.19 94 SER A N 1
ATOM 732 C CA . SER A 1 94 ? -6.707 10.740 -3.528 1.00 60.19 94 SER A CA 1
ATOM 733 C C . SER A 1 94 ? -5.713 11.754 -2.955 1.00 60.19 94 SER A C 1
ATOM 735 O O . SER A 1 94 ? -6.086 12.593 -2.130 1.00 60.19 94 SER A O 1
ATOM 737 N N . ASP A 1 95 ? -4.472 11.726 -3.452 1.00 54.53 95 ASP A N 1
ATOM 738 C CA . ASP A 1 95 ? -3.370 12.612 -3.036 1.00 54.53 95 ASP A CA 1
ATOM 739 C C . ASP A 1 95 ? -3.778 14.098 -3.003 1.00 54.53 95 ASP A C 1
ATOM 741 O O . ASP A 1 95 ? -3.511 14.805 -2.031 1.00 54.53 95 ASP A O 1
ATOM 745 N N . GLY A 1 96 ? -4.504 14.566 -4.028 1.00 47.72 96 GLY A N 1
ATOM 746 C CA . GLY A 1 96 ? -4.998 15.948 -4.120 1.00 47.72 96 GLY A CA 1
ATOM 747 C C . GLY A 1 96 ? -6.153 16.281 -3.165 1.00 47.72 96 GLY A C 1
ATOM 748 O O . GLY A 1 96 ? -6.243 17.409 -2.689 1.00 47.72 96 GLY A O 1
ATOM 749 N N . LYS A 1 97 ? -7.001 15.309 -2.796 1.00 50.19 97 LYS A N 1
ATOM 750 C CA . LYS A 1 97 ? -8.119 15.518 -1.851 1.00 50.19 97 LYS A CA 1
ATOM 751 C C . LYS A 1 97 ? -7.709 15.395 -0.385 1.00 50.19 97 LYS A C 1
ATOM 753 O O . LYS A 1 97 ? -8.398 15.934 0.484 1.00 50.19 97 LYS A O 1
ATOM 758 N N . ALA A 1 98 ? -6.568 14.764 -0.103 1.00 48.56 98 ALA A N 1
ATOM 759 C CA . ALA A 1 98 ? -5.911 14.875 1.199 1.00 48.56 98 ALA A CA 1
ATOM 760 C C . ALA A 1 98 ? -5.535 16.342 1.491 1.00 48.56 98 ALA A C 1
ATOM 762 O O . ALA A 1 98 ? -5.704 16.821 2.614 1.00 48.56 98 ALA A O 1
ATOM 763 N N . ALA A 1 99 ? -5.112 17.072 0.452 1.00 39.25 99 ALA A N 1
ATOM 764 C CA . ALA A 1 99 ? -4.807 18.496 0.510 1.00 39.25 99 ALA A CA 1
ATOM 765 C C . ALA A 1 99 ? -6.030 19.415 0.291 1.00 39.25 99 ALA A C 1
ATOM 767 O O . ALA A 1 99 ? -6.081 20.478 0.880 1.00 39.25 99 ALA A O 1
ATOM 768 N N . GLU A 1 100 ? -7.070 19.065 -0.470 1.00 41.00 100 GLU A N 1
ATOM 769 C CA . GLU A 1 100 ? -8.245 19.957 -0.648 1.00 41.00 100 GLU A CA 1
ATOM 770 C C . GLU A 1 100 ? -9.196 20.007 0.547 1.00 41.00 100 GLU A C 1
ATOM 772 O O . GLU A 1 100 ? -9.896 21.004 0.736 1.00 41.00 100 GLU A O 1
ATOM 777 N N . ARG A 1 101 ? -9.141 19.022 1.455 1.00 43.19 101 ARG A N 1
ATOM 778 C CA . ARG A 1 101 ? -9.686 19.231 2.800 1.00 43.19 101 ARG A CA 1
ATOM 779 C C . ARG A 1 101 ? -9.019 20.448 3.471 1.00 43.19 101 ARG A C 1
ATOM 781 O O . ARG A 1 101 ? -9.598 20.883 4.454 1.00 43.19 101 ARG A O 1
ATOM 788 N N . VAL A 1 102 ? -7.879 20.986 2.970 1.00 39.28 102 VAL A N 1
ATOM 789 C CA . VAL A 1 102 ? -7.008 22.067 3.503 1.00 39.28 102 VAL A CA 1
ATOM 790 C C . VAL A 1 102 ? -7.409 23.514 3.255 1.00 39.28 102 VAL A C 1
ATOM 792 O O . VAL A 1 102 ? -6.997 24.372 4.029 1.00 39.28 102 VAL A O 1
ATOM 795 N N . ASN A 1 103 ? -8.314 23.815 2.329 1.00 38.84 103 ASN A N 1
ATOM 796 C CA . ASN A 1 103 ? -8.561 25.211 1.936 1.00 38.84 103 ASN A CA 1
ATOM 797 C C . ASN A 1 103 ? -9.528 26.038 2.819 1.00 38.84 103 ASN A C 1
ATOM 799 O O . ASN A 1 103 ? -10.000 27.097 2.406 1.00 38.84 103 ASN A O 1
ATOM 803 N N . GLY A 1 104 ? -9.778 25.625 4.064 1.00 40.81 104 GLY A N 1
ATOM 804 C CA . GLY A 1 104 ? -10.311 26.524 5.097 1.00 40.81 104 GLY A CA 1
ATOM 805 C C . GLY A 1 104 ? -9.158 27.318 5.714 1.00 40.81 104 GLY A C 1
ATOM 806 O O . GLY A 1 104 ? -8.289 26.718 6.337 1.00 40.81 104 GLY A O 1
ATOM 807 N N . LYS A 1 105 ? -9.123 28.639 5.504 1.00 35.66 105 LYS A N 1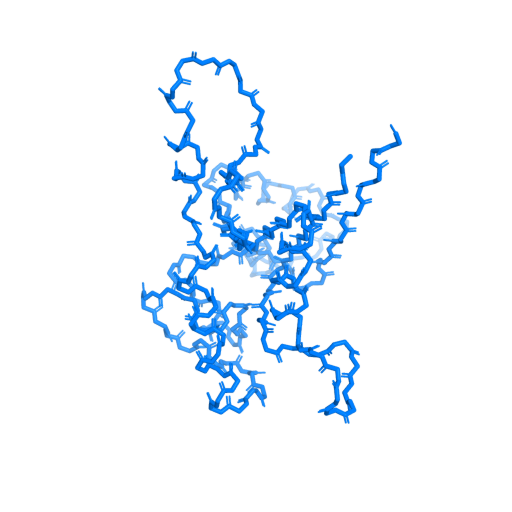
ATOM 808 C CA . LYS A 1 105 ? -8.010 29.559 5.822 1.00 35.66 105 LYS A CA 1
ATOM 809 C C . LYS A 1 105 ? -7.436 29.427 7.251 1.00 35.66 105 LYS A C 1
ATOM 811 O O . LYS A 1 105 ? -7.875 30.128 8.160 1.00 35.66 105 LYS A O 1
ATOM 816 N N . SER A 1 106 ? -6.405 28.598 7.424 1.00 28.47 106 SER A N 1
ATOM 817 C CA . SER A 1 106 ? -5.362 28.674 8.468 1.00 28.47 106 SER A CA 1
ATOM 818 C C . SER A 1 106 ? -4.195 27.715 8.130 1.00 28.47 106 SER A C 1
ATOM 820 O O . SER A 1 106 ? -4.414 26.779 7.359 1.00 28.47 106 SER A O 1
ATOM 822 N N . PRO A 1 107 ? -2.961 27.946 8.639 1.00 30.23 107 PRO A N 1
ATOM 823 C CA . PRO A 1 107 ? -1.723 27.335 8.134 1.00 30.23 107 PRO A CA 1
ATOM 824 C C . PRO A 1 107 ? -1.631 25.804 8.221 1.00 30.23 107 PRO A C 1
ATOM 826 O O . PRO A 1 107 ? -2.327 25.140 8.985 1.00 30.23 107 PRO A O 1
ATOM 829 N N . VAL A 1 108 ? -0.731 25.270 7.393 1.00 30.80 108 VAL A N 1
ATOM 830 C CA . VAL A 1 108 ? -0.712 23.906 6.855 1.00 30.80 108 VAL A CA 1
ATOM 831 C C . VAL A 1 108 ? 0.311 23.011 7.561 1.00 30.80 108 VAL A C 1
ATOM 833 O O . VAL A 1 108 ? 1.492 23.335 7.617 1.00 30.80 108 VAL A O 1
ATOM 836 N N . PHE A 1 109 ? -0.140 21.830 7.988 1.00 30.67 109 PHE A N 1
ATOM 837 C CA . PHE A 1 109 ? 0.680 20.647 8.266 1.00 30.67 109 PHE A CA 1
ATOM 838 C C . PHE A 1 109 ? -0.005 19.432 7.623 1.00 30.67 109 PHE A C 1
ATOM 840 O O . PHE A 1 109 ? -1.239 19.362 7.596 1.00 30.67 109 PHE A O 1
ATOM 847 N N . VAL A 1 110 ? 0.768 18.492 7.067 1.00 38.06 110 VAL A N 1
ATOM 848 C CA . VAL A 1 110 ? 0.246 17.332 6.320 1.00 38.06 110 VAL A CA 1
ATOM 849 C C . VAL A 1 110 ? -0.409 16.339 7.286 1.00 38.06 110 VAL A C 1
ATOM 851 O O . VAL A 1 110 ? 0.177 15.385 7.790 1.00 38.06 110 VAL A O 1
ATOM 854 N N . SER A 1 111 ? -1.674 16.606 7.583 1.00 34.03 111 SER A N 1
ATOM 855 C CA . SER A 1 111 ? -2.600 15.714 8.265 1.00 34.03 111 SER A CA 1
ATOM 856 C C . SER A 1 111 ? -4.012 16.150 7.876 1.00 34.03 111 SER A C 1
ATOM 858 O O . SER A 1 111 ? -4.462 17.189 8.350 1.00 34.03 111 SER A O 1
ATOM 860 N N . ARG A 1 112 ? -4.719 15.387 7.035 1.00 37.16 112 ARG A N 1
ATOM 861 C CA . ARG A 1 112 ? -6.195 15.385 6.941 1.00 37.16 112 ARG A CA 1
ATOM 862 C C . ARG A 1 112 ? -6.627 13.972 6.522 1.00 37.16 112 ARG A C 1
ATOM 864 O O . ARG A 1 112 ? -6.088 13.459 5.557 1.00 37.16 112 ARG A O 1
ATOM 871 N N . GLY A 1 113 ? -7.549 13.283 7.191 1.00 35.16 113 GLY A N 1
ATOM 872 C CA . GLY A 1 113 ? -8.580 13.768 8.104 1.00 35.16 113 GLY A CA 1
ATOM 873 C C . GLY A 1 113 ? -8.448 13.295 9.550 1.00 35.16 113 GLY A C 1
ATOM 874 O O . GLY A 1 113 ? -8.097 12.158 9.830 1.00 35.16 113 GLY A O 1
ATOM 875 N N . PHE A 1 114 ? -8.801 14.188 10.465 1.00 35.59 114 PHE A N 1
ATOM 876 C CA . PHE A 1 114 ? -9.560 13.799 11.643 1.00 35.59 114 PHE A CA 1
ATOM 877 C C . PHE A 1 114 ? -10.572 14.920 11.873 1.00 35.59 114 PHE A C 1
ATOM 879 O O . PHE A 1 114 ? -10.215 16.029 12.264 1.00 35.59 114 PHE A O 1
ATOM 886 N N . SER A 1 115 ? -11.824 14.663 11.508 1.00 39.12 115 SER A N 1
ATOM 887 C CA . SER A 1 115 ? -12.948 15.356 12.125 1.00 39.12 115 SER A CA 1
ATOM 888 C C . SER A 1 115 ? -13.243 14.580 13.399 1.00 39.12 115 SER A C 1
ATOM 890 O O . SER A 1 115 ? -13.249 13.354 13.352 1.00 39.12 115 SER A O 1
ATOM 892 N N . ALA A 1 116 ? -13.549 15.245 14.512 1.00 41.75 116 ALA A N 1
ATOM 893 C CA . ALA A 1 116 ? -13.983 14.578 15.747 1.00 41.75 116 ALA A CA 1
ATOM 894 C C . ALA A 1 116 ? -15.245 13.689 15.564 1.00 41.75 116 ALA A C 1
ATOM 896 O O . ALA A 1 116 ? -15.680 13.024 16.500 1.00 41.75 116 ALA A O 1
ATOM 897 N N . LYS A 1 117 ? -15.830 13.665 14.355 1.00 42.53 117 LYS A N 1
ATOM 898 C CA . LYS A 1 117 ? -16.910 12.775 13.916 1.00 42.53 117 LYS A CA 1
ATOM 899 C C . LYS A 1 117 ? -16.486 11.560 13.067 1.00 42.53 117 LYS A C 1
ATOM 901 O O . LYS A 1 117 ? -17.314 10.672 12.903 1.00 42.53 117 LYS A O 1
ATOM 906 N N . GLU A 1 118 ? -15.267 11.481 12.527 1.00 46.28 118 GLU A N 1
ATOM 907 C CA . GLU A 1 118 ? -14.836 10.371 11.649 1.00 46.28 118 GLU A CA 1
ATOM 908 C C . GLU A 1 118 ? -13.908 9.399 12.410 1.00 46.28 118 GLU A C 1
ATOM 910 O O . GLU A 1 118 ? -12.777 9.741 12.735 1.00 46.28 118 GLU A O 1
ATOM 915 N N . ARG A 1 119 ? -14.392 8.178 12.692 1.00 57.50 119 ARG A N 1
ATOM 916 C CA . ARG A 1 119 ? -13.706 7.109 13.459 1.00 57.50 119 ARG A CA 1
ATOM 917 C C . ARG A 1 119 ? -12.890 6.130 12.583 1.00 57.50 119 ARG A C 1
ATOM 919 O O . ARG A 1 119 ? -12.671 4.993 12.993 1.00 57.50 119 ARG A O 1
ATOM 926 N N . SER A 1 120 ? -12.473 6.534 11.379 1.00 55.41 120 SER A N 1
ATOM 927 C CA . SER A 1 120 ? -11.922 5.623 10.354 1.00 55.41 120 SER A CA 1
ATOM 928 C C . SER A 1 120 ? -10.483 5.975 9.935 1.00 55.41 120 SER A C 1
ATOM 930 O O . SER A 1 120 ? -10.139 7.157 9.898 1.00 55.41 120 SER A O 1
ATOM 932 N N . PRO A 1 121 ? -9.636 4.980 9.592 1.00 63.16 121 PRO A N 1
ATOM 933 C CA . PRO A 1 121 ? -8.275 5.214 9.109 1.00 63.16 121 PRO A CA 1
ATOM 934 C C . PRO A 1 121 ? -8.268 5.813 7.695 1.00 63.16 121 PRO A C 1
ATOM 936 O O . PRO A 1 121 ? -9.213 5.629 6.927 1.00 63.16 121 PRO A O 1
ATOM 939 N N . VAL A 1 122 ? -7.174 6.499 7.343 1.00 70.00 122 VAL A N 1
ATOM 940 C CA . VAL A 1 122 ? -6.992 7.122 6.019 1.00 70.00 122 VAL A CA 1
ATOM 941 C C . VAL A 1 122 ? -5.828 6.473 5.272 1.00 70.00 122 VAL A C 1
ATOM 943 O O . VAL A 1 122 ? -4.701 6.435 5.771 1.00 70.00 122 VAL A O 1
ATOM 946 N N . PHE A 1 123 ? -6.105 6.011 4.053 1.00 71.31 123 PHE A N 1
ATOM 947 C CA . PHE A 1 123 ? -5.138 5.457 3.112 1.00 71.31 123 PHE A CA 1
ATOM 948 C C . PHE A 1 123 ? -4.918 6.424 1.945 1.00 71.31 123 PHE A C 1
ATOM 950 O O . PHE A 1 123 ? -5.859 6.795 1.249 1.00 71.31 123 PHE A O 1
ATOM 957 N N . VAL A 1 124 ? -3.672 6.816 1.709 1.00 73.75 124 VAL A N 1
ATOM 958 C CA . VAL A 1 124 ? -3.254 7.684 0.603 1.00 73.75 124 VAL A CA 1
ATOM 959 C C . VAL A 1 124 ? -2.304 6.890 -0.284 1.00 73.75 124 VAL A C 1
ATOM 961 O O . VAL A 1 124 ? -1.436 6.180 0.219 1.00 73.75 124 VAL A O 1
ATOM 964 N N . SER A 1 125 ? -2.476 6.971 -1.600 1.00 65.12 125 SER A N 1
ATOM 965 C CA . SER A 1 125 ? -1.702 6.192 -2.567 1.00 65.12 125 SER A CA 1
ATOM 966 C C . SER A 1 125 ? -0.876 7.087 -3.478 1.00 65.12 125 SER A C 1
ATOM 968 O O . SER A 1 125 ? -1.455 7.803 -4.290 1.00 65.12 125 SER A O 1
ATOM 970 N N . ARG A 1 126 ? 0.454 6.975 -3.416 1.00 72.19 126 ARG A N 1
ATOM 971 C CA . ARG A 1 126 ? 1.377 7.832 -4.168 1.00 72.19 126 ARG A CA 1
ATOM 972 C C . ARG A 1 126 ? 2.203 7.050 -5.189 1.00 72.19 126 ARG A C 1
ATOM 974 O O . ARG A 1 126 ? 2.731 5.981 -4.897 1.00 72.19 126 ARG A O 1
ATOM 981 N N . GLY A 1 127 ? 2.376 7.630 -6.373 1.00 72.00 127 GLY A N 1
ATOM 982 C CA . GLY A 1 127 ? 3.345 7.188 -7.380 1.00 72.00 127 GLY A CA 1
ATOM 983 C C . GLY A 1 127 ? 4.517 8.166 -7.530 1.00 72.00 127 GLY A C 1
ATOM 984 O O . GLY A 1 127 ? 4.547 9.220 -6.897 1.00 72.00 127 GLY A O 1
ATOM 985 N N . PHE A 1 128 ? 5.471 7.838 -8.406 1.00 75.94 128 PHE A N 1
ATOM 986 C CA . PHE A 1 128 ? 6.527 8.775 -8.806 1.00 75.94 128 PHE A CA 1
ATOM 987 C C . PHE A 1 128 ? 6.063 9.657 -9.974 1.00 75.94 128 PHE A C 1
ATOM 989 O O . PHE A 1 128 ? 5.543 9.159 -10.980 1.00 75.94 128 PHE A O 1
ATOM 996 N N . SER A 1 129 ? 6.294 10.959 -9.855 1.00 80.25 129 SER A N 1
ATOM 997 C CA . SER A 1 129 ? 6.166 11.958 -10.917 1.00 80.25 129 SER A CA 1
ATOM 998 C C . SER A 1 129 ? 7.214 11.756 -12.016 1.00 80.25 129 SER A C 1
ATOM 1000 O O .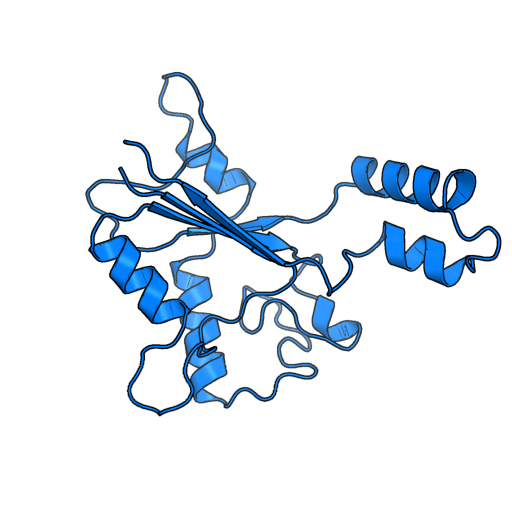 SER A 1 129 ? 8.228 11.089 -11.820 1.00 80.25 129 SER A O 1
ATOM 1002 N N . ALA A 1 130 ? 7.012 12.378 -13.181 1.00 80.31 130 ALA A N 1
ATOM 1003 C CA . ALA A 1 130 ? 7.985 12.323 -14.276 1.00 80.31 130 ALA A CA 1
ATOM 1004 C C . ALA A 1 130 ? 9.378 12.832 -13.856 1.00 80.31 130 ALA A C 1
ATOM 1006 O O . ALA A 1 130 ? 10.387 12.264 -14.267 1.00 80.31 130 ALA A O 1
ATOM 1007 N N . LYS A 1 131 ? 9.431 13.860 -12.996 1.00 85.06 131 LYS A N 1
ATOM 1008 C CA . LYS A 1 131 ? 10.686 14.411 -12.472 1.00 85.06 131 LYS A CA 1
ATOM 1009 C C . LYS A 1 131 ? 11.393 13.428 -11.537 1.00 85.06 131 LYS A C 1
ATOM 1011 O O . LYS A 1 131 ? 12.572 13.166 -11.739 1.00 85.06 131 LYS A O 1
ATOM 1016 N N . GLU A 1 132 ? 10.675 12.848 -10.573 1.00 82.50 132 GLU A N 1
ATOM 1017 C CA . GLU A 1 132 ? 11.233 11.831 -9.663 1.00 82.50 132 GLU A CA 1
ATOM 1018 C C . GLU A 1 132 ? 11.741 10.613 -10.451 1.00 82.50 132 GLU A C 1
ATOM 1020 O O . GLU A 1 132 ? 12.821 10.102 -10.183 1.00 82.50 132 GLU A O 1
ATOM 1025 N N . ARG A 1 133 ? 11.016 10.186 -11.492 1.00 84.75 133 ARG A N 1
ATOM 1026 C CA . ARG A 1 133 ? 11.447 9.080 -12.366 1.00 84.75 133 ARG A CA 1
ATOM 1027 C C . ARG A 1 133 ? 12.718 9.403 -13.147 1.00 84.75 133 ARG A C 1
ATOM 1029 O O . ARG A 1 133 ? 13.574 8.534 -13.280 1.00 84.75 133 ARG A O 1
ATOM 1036 N N . ALA A 1 134 ? 12.848 10.628 -13.657 1.00 86.62 134 ALA A N 1
ATOM 1037 C CA . ALA A 1 134 ? 14.056 11.071 -14.351 1.00 86.62 134 ALA A CA 1
ATOM 1038 C C . ALA A 1 134 ? 15.265 11.131 -13.405 1.00 86.62 134 ALA A C 1
ATOM 1040 O O . ALA A 1 134 ? 16.365 10.732 -13.782 1.00 86.62 134 ALA A O 1
ATOM 1041 N N . GLU A 1 135 ? 15.051 11.576 -12.168 1.00 90.31 135 GLU A N 1
ATOM 1042 C CA . GLU A 1 135 ? 16.080 11.583 -11.131 1.00 90.31 135 GLU A CA 1
ATOM 1043 C C . GLU A 1 135 ? 16.521 10.161 -10.765 1.00 90.31 135 GLU A C 1
ATOM 1045 O O . GLU A 1 135 ? 17.717 9.873 -10.779 1.00 90.31 135 GLU A O 1
ATOM 1050 N N . ILE A 1 136 ? 15.581 9.237 -10.538 1.00 86.31 136 ILE A N 1
ATOM 1051 C CA . ILE A 1 136 ? 15.907 7.826 -10.282 1.00 86.31 136 ILE A CA 1
ATOM 1052 C C . ILE A 1 136 ? 16.691 7.235 -11.463 1.00 86.31 136 ILE A C 1
ATOM 1054 O O . ILE A 1 136 ? 17.707 6.578 -11.247 1.00 86.31 136 ILE A O 1
ATOM 1058 N N . ALA A 1 137 ? 16.285 7.519 -12.705 1.00 88.50 137 ALA A N 1
ATOM 1059 C CA . ALA A 1 137 ? 16.997 7.051 -13.894 1.00 88.50 137 ALA A CA 1
ATOM 1060 C C . ALA A 1 137 ? 18.439 7.561 -13.961 1.00 88.50 137 ALA A C 1
ATOM 1062 O O . ALA A 1 137 ? 19.343 6.803 -14.315 1.00 88.50 137 ALA A O 1
ATOM 1063 N N . TYR A 1 138 ? 18.666 8.823 -13.592 1.00 91.06 138 TYR A N 1
ATOM 1064 C CA . TYR A 1 138 ? 20.004 9.395 -13.513 1.00 91.06 138 TYR A CA 1
ATOM 1065 C C . TYR A 1 138 ? 20.864 8.666 -12.470 1.00 91.06 138 TYR A C 1
ATOM 1067 O O . TYR A 1 138 ? 21.949 8.183 -12.799 1.00 91.06 138 TYR A O 1
ATOM 1075 N N . TRP A 1 139 ? 20.369 8.519 -11.238 1.00 90.56 139 TRP A N 1
ATOM 1076 C CA . TRP A 1 139 ? 21.114 7.855 -10.162 1.00 90.56 139 TRP A CA 1
ATOM 1077 C C . TRP A 1 139 ? 21.404 6.386 -10.479 1.00 90.56 139 TRP A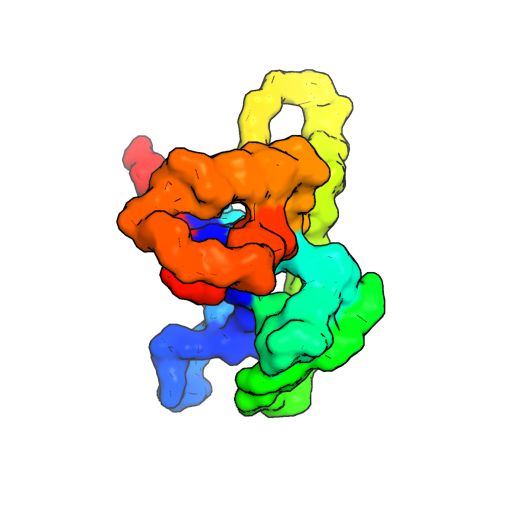 C 1
ATOM 1079 O O . TRP A 1 139 ? 22.538 5.936 -10.340 1.00 90.56 139 TRP A O 1
ATOM 1089 N N . VAL A 1 140 ? 20.417 5.644 -10.979 1.00 88.56 140 VAL A N 1
ATOM 1090 C CA . VAL A 1 140 ? 20.588 4.228 -11.328 1.00 88.56 140 VAL A CA 1
ATOM 1091 C C . VAL A 1 140 ? 21.586 4.039 -12.475 1.00 88.56 140 VAL A C 1
ATOM 1093 O O . VAL A 1 140 ? 22.319 3.055 -12.492 1.00 88.56 140 VAL A O 1
ATOM 1096 N N . ARG A 1 141 ? 21.649 4.971 -13.431 1.00 88.56 141 ARG A N 1
ATOM 1097 C CA . ARG A 1 141 ? 22.557 4.864 -14.580 1.00 88.56 141 ARG A CA 1
ATOM 1098 C C . ARG A 1 141 ? 23.994 5.269 -14.262 1.00 88.56 141 ARG A C 1
ATOM 1100 O O . ARG A 1 141 ? 24.916 4.667 -14.802 1.00 88.56 141 ARG A O 1
ATOM 1107 N N . TYR A 1 142 ? 24.180 6.316 -13.464 1.00 89.38 142 TYR A N 1
ATOM 1108 C CA . TYR A 1 142 ? 25.489 6.960 -13.307 1.00 89.38 142 TYR A CA 1
ATOM 1109 C C . TYR A 1 142 ? 26.117 6.773 -11.927 1.00 89.38 142 TYR A C 1
ATOM 1111 O O . TYR A 1 142 ? 27.293 7.074 -11.763 1.00 89.38 142 TYR A O 1
ATOM 1119 N N . GLN A 1 143 ? 25.343 6.325 -10.939 1.00 90.50 143 GLN A N 1
ATOM 1120 C CA . GLN A 1 143 ? 25.745 6.314 -9.529 1.00 90.50 143 GLN A CA 1
ATOM 1121 C C . GLN A 1 143 ? 25.417 4.983 -8.830 1.00 90.50 143 GLN A C 1
ATOM 1123 O O . GLN A 1 143 ? 25.578 4.864 -7.616 1.00 90.50 143 GLN A O 1
ATOM 1128 N N . ALA A 1 144 ? 24.939 3.974 -9.568 1.00 84.81 144 ALA A N 1
ATOM 1129 C CA . ALA A 1 144 ? 24.713 2.645 -9.015 1.00 84.81 144 ALA A CA 1
ATOM 1130 C C . ALA A 1 144 ? 26.040 1.978 -8.622 1.00 84.81 144 ALA A C 1
ATOM 1132 O O . ALA A 1 144 ? 27.032 2.062 -9.342 1.00 84.81 144 ALA A O 1
ATOM 1133 N N . LEU A 1 145 ? 26.029 1.272 -7.487 1.00 86.25 145 LEU A N 1
ATOM 1134 C CA . LEU A 1 145 ? 27.185 0.513 -6.995 1.00 86.25 145 LEU A CA 1
ATOM 1135 C C . LEU A 1 145 ? 27.534 -0.685 -7.889 1.00 86.25 145 LEU A C 1
ATOM 1137 O O . LEU A 1 145 ? 28.689 -1.097 -7.928 1.00 86.25 145 LEU A O 1
ATOM 1141 N N . ASP A 1 146 ? 26.542 -1.245 -8.586 1.00 85.31 146 ASP A N 1
ATOM 1142 C CA . ASP A 1 146 ? 26.751 -2.274 -9.602 1.00 85.31 146 ASP A CA 1
ATOM 1143 C C . ASP A 1 146 ? 26.890 -1.613 -10.985 1.00 85.31 146 ASP A C 1
ATOM 1145 O O . ASP A 1 146 ? 25.888 -1.150 -11.544 1.00 85.31 146 ASP A O 1
ATOM 1149 N N . PRO A 1 147 ? 28.104 -1.572 -11.567 1.00 78.62 147 PRO A N 1
ATOM 1150 C CA . PRO A 1 147 ? 28.332 -0.945 -12.865 1.00 78.62 147 PRO A CA 1
ATOM 1151 C C . PRO A 1 147 ? 27.747 -1.752 -14.036 1.00 78.62 147 PRO A C 1
ATOM 1153 O O . PRO A 1 147 ? 27.638 -1.223 -15.141 1.00 78.62 147 PRO A O 1
ATOM 1156 N N . ASN A 1 148 ? 27.362 -3.016 -13.823 1.00 88.25 148 ASN A N 1
ATOM 1157 C CA . ASN A 1 148 ? 26.884 -3.920 -14.873 1.00 88.25 148 ASN A CA 1
ATOM 1158 C C . ASN A 1 148 ? 25.355 -4.033 -14.921 1.00 88.25 148 ASN A C 1
ATOM 1160 O O . ASN A 1 148 ? 24.803 -4.945 -15.546 1.00 88.25 148 ASN A O 1
ATOM 1164 N N . ILE A 1 149 ? 24.645 -3.105 -14.281 1.00 87.25 149 ILE A N 1
ATOM 1165 C CA . ILE A 1 149 ? 23.190 -3.124 -14.247 1.00 87.25 149 ILE A CA 1
ATOM 1166 C C . ILE A 1 149 ? 22.598 -2.977 -15.658 1.00 87.25 149 ILE A C 1
ATOM 1168 O O . ILE A 1 149 ? 22.778 -1.972 -16.351 1.00 87.25 149 ILE A O 1
ATOM 1172 N N . SER A 1 150 ? 21.868 -4.004 -16.102 1.00 89.50 150 SER A N 1
ATOM 1173 C CA . SER A 1 150 ? 21.306 -4.039 -17.459 1.00 89.50 150 SER A CA 1
ATOM 1174 C C . SER A 1 150 ? 20.341 -2.878 -17.720 1.00 89.50 150 SER A C 1
ATOM 1176 O O . SER A 1 150 ? 19.604 -2.457 -16.829 1.00 89.50 150 SER A O 1
ATOM 1178 N N . THR A 1 151 ? 20.241 -2.416 -18.969 1.00 88.50 151 THR A N 1
ATOM 1179 C CA . THR A 1 151 ? 19.301 -1.349 -19.369 1.00 88.50 151 THR A CA 1
ATOM 1180 C C . THR A 1 151 ? 17.854 -1.663 -18.982 1.00 88.50 151 THR A C 1
ATOM 1182 O O . THR A 1 151 ? 17.108 -0.777 -18.567 1.00 88.50 151 THR A O 1
ATOM 1185 N N . ARG A 1 152 ? 17.457 -2.941 -19.064 1.00 87.75 152 ARG A N 1
ATOM 1186 C CA . ARG A 1 152 ? 16.127 -3.396 -18.642 1.00 87.75 152 ARG A CA 1
ATOM 1187 C C . ARG A 1 152 ? 15.910 -3.187 -17.144 1.00 87.75 152 ARG A C 1
ATOM 1189 O O . ARG A 1 152 ? 14.839 -2.737 -16.748 1.00 87.75 152 ARG A O 1
ATOM 1196 N N . MET A 1 153 ? 16.918 -3.486 -16.328 1.00 85.56 153 MET A N 1
ATOM 1197 C CA . MET A 1 153 ? 16.865 -3.256 -14.887 1.00 85.56 153 MET A CA 1
ATOM 1198 C C . MET A 1 153 ? 16.858 -1.758 -14.558 1.00 85.56 153 MET A C 1
ATOM 1200 O O . MET A 1 153 ? 16.063 -1.327 -13.728 1.00 85.56 153 MET A O 1
ATOM 1204 N N . GLN A 1 154 ? 17.659 -0.946 -15.255 1.00 87.31 154 GLN A N 1
ATOM 1205 C CA . GLN A 1 154 ? 17.662 0.512 -15.073 1.00 87.31 154 GLN A CA 1
ATOM 1206 C C . GLN A 1 154 ? 16.269 1.116 -15.307 1.00 87.31 154 GLN A C 1
ATOM 1208 O O . GLN A 1 154 ? 15.771 1.903 -14.497 1.00 87.31 154 GLN A O 1
ATOM 1213 N N . LEU A 1 155 ? 15.610 0.693 -16.392 1.00 86.69 155 LEU A N 1
ATOM 1214 C CA . LEU A 1 155 ? 14.243 1.096 -16.705 1.00 86.69 155 LEU A CA 1
ATOM 1215 C C . LEU A 1 155 ? 13.258 0.636 -15.624 1.00 86.69 155 LEU A C 1
ATOM 1217 O O . LEU A 1 155 ? 12.437 1.434 -15.178 1.00 86.69 155 LEU A O 1
ATOM 1221 N N . ALA A 1 156 ? 13.351 -0.619 -15.177 1.00 84.31 156 ALA A N 1
ATOM 1222 C CA . ALA A 1 156 ? 12.471 -1.161 -14.144 1.00 84.31 156 ALA A CA 1
ATOM 1223 C C . ALA A 1 156 ? 12.585 -0.385 -12.820 1.00 84.31 156 ALA A C 1
ATOM 1225 O O . ALA A 1 156 ? 11.562 0.008 -12.258 1.00 84.31 156 ALA A O 1
ATOM 1226 N N . LEU A 1 157 ? 13.806 -0.092 -12.365 1.00 84.25 157 LEU A N 1
ATOM 1227 C CA . LEU A 1 157 ? 14.057 0.657 -11.127 1.00 84.25 157 LEU A CA 1
ATOM 1228 C C . LEU A 1 157 ? 13.579 2.111 -11.200 1.00 84.25 157 LEU A C 1
ATOM 1230 O O . LEU A 1 157 ? 13.149 2.671 -10.201 1.00 84.25 157 LEU A O 1
ATOM 1234 N N . SER A 1 158 ? 13.603 2.714 -12.388 1.00 83.25 158 SER A N 1
ATOM 1235 C CA . SER A 1 158 ? 13.108 4.082 -12.604 1.00 83.25 158 SER A CA 1
ATOM 1236 C C . SER A 1 158 ? 11.585 4.135 -12.750 1.00 83.25 158 SER A C 1
ATOM 1238 O O . SER A 1 158 ? 10.928 5.128 -12.427 1.00 83.25 158 SER A O 1
ATOM 1240 N N . ALA A 1 159 ? 10.995 3.054 -13.261 1.00 79.62 159 ALA A N 1
ATOM 1241 C CA . ALA A 1 159 ? 9.569 2.950 -13.528 1.00 79.62 159 ALA A CA 1
ATOM 1242 C C . ALA A 1 159 ? 8.762 2.398 -12.340 1.00 79.62 159 ALA A C 1
ATOM 1244 O O . ALA A 1 159 ? 7.546 2.602 -12.292 1.00 79.62 159 ALA A O 1
ATOM 1245 N N . SER A 1 160 ? 9.389 1.740 -11.368 1.00 77.50 160 SER A N 1
ATOM 1246 C CA . SER A 1 160 ? 8.678 1.055 -10.285 1.00 77.50 160 SER A CA 1
ATOM 1247 C C . SER A 1 160 ? 9.384 1.183 -8.938 1.00 77.50 160 SER A C 1
ATOM 1249 O O . SER A 1 160 ? 10.593 1.373 -8.877 1.00 77.50 160 SER A O 1
ATOM 1251 N N . ALA A 1 161 ? 8.619 1.093 -7.849 1.00 75.88 161 ALA A N 1
ATOM 1252 C CA . ALA A 1 161 ? 9.185 0.923 -6.515 1.00 75.88 161 ALA A CA 1
ATOM 1253 C C . ALA A 1 161 ? 9.518 -0.558 -6.273 1.00 75.88 161 ALA A C 1
ATOM 1255 O O . ALA A 1 161 ? 8.784 -1.440 -6.728 1.00 75.88 161 ALA A O 1
ATOM 1256 N N . SER A 1 162 ? 10.596 -0.836 -5.535 1.00 69.44 162 SER A N 1
ATOM 1257 C CA . SER A 1 162 ? 10.964 -2.207 -5.172 1.00 69.44 162 SER A CA 1
ATOM 1258 C C . SER A 1 162 ? 10.066 -2.753 -4.051 1.00 69.44 162 SER A C 1
ATOM 1260 O O . SER A 1 162 ? 9.668 -2.040 -3.129 1.00 69.44 162 SER A O 1
ATOM 1262 N N . HIS A 1 163 ? 9.753 -4.051 -4.120 1.00 59.88 163 HIS A N 1
ATOM 1263 C CA . HIS A 1 163 ? 8.814 -4.731 -3.216 1.00 59.88 163 HIS A CA 1
ATOM 1264 C C . HIS A 1 163 ? 9.328 -4.864 -1.752 1.00 59.88 163 HIS A C 1
ATOM 1266 O O . HIS A 1 163 ? 8.560 -5.111 -0.812 1.00 59.88 163 HIS A O 1
ATOM 1272 N N . HIS A 1 164 ? 10.622 -4.639 -1.504 1.00 54.69 164 HIS A N 1
ATOM 1273 C CA . HIS A 1 164 ? 11.261 -4.919 -0.210 1.00 54.69 164 HIS A CA 1
ATOM 1274 C C . HIS A 1 164 ? 11.295 -3.749 0.789 1.00 54.69 164 HIS A C 1
ATOM 1276 O O . HIS A 1 164 ? 11.917 -3.885 1.840 1.00 54.69 164 HIS A O 1
ATOM 1282 N N . GLN A 1 165 ? 10.599 -2.635 0.534 1.00 51.38 165 GLN A N 1
ATOM 1283 C CA . GLN A 1 165 ? 10.542 -1.516 1.482 1.00 51.38 165 GLN A CA 1
ATOM 1284 C C . GLN A 1 165 ? 9.175 -1.427 2.176 1.00 51.38 165 GLN A C 1
ATOM 1286 O O . GLN A 1 165 ? 8.141 -1.162 1.558 1.00 51.38 165 GLN A O 1
ATOM 1291 N N . LYS A 1 166 ? 9.171 -1.688 3.486 1.00 62.53 166 LYS A N 1
ATOM 1292 C CA . LYS A 1 166 ? 8.022 -1.514 4.382 1.00 62.53 166 LYS A CA 1
ATOM 1293 C C . LYS A 1 166 ? 8.535 -0.819 5.642 1.00 62.53 166 LYS A C 1
ATOM 1295 O O . LYS A 1 166 ? 9.518 -1.268 6.226 1.00 62.53 166 LYS A O 1
ATOM 1300 N N . SER A 1 167 ? 7.902 0.277 6.044 1.00 55.44 167 SER A N 1
ATOM 1301 C CA . SER A 1 167 ? 8.302 1.051 7.221 1.00 55.44 167 SER A CA 1
ATOM 1302 C C . SER A 1 167 ? 7.069 1.432 8.028 1.00 55.44 167 SER A C 1
ATOM 1304 O O . SER A 1 167 ? 6.087 1.932 7.482 1.00 55.44 167 SER A O 1
ATOM 1306 N N . VAL A 1 168 ? 7.118 1.196 9.336 1.00 63.34 168 VAL A N 1
ATOM 1307 C CA . VAL A 1 168 ? 6.078 1.616 10.279 1.00 63.34 168 VAL A CA 1
ATOM 1308 C C . VAL A 1 168 ? 6.704 2.639 11.212 1.00 63.34 168 VAL A C 1
ATOM 1310 O O . VAL A 1 168 ? 7.707 2.345 11.855 1.00 63.34 168 VAL A O 1
ATOM 1313 N N . LEU A 1 169 ? 6.123 3.832 11.271 1.00 63.19 169 LEU A N 1
ATOM 1314 C CA . LEU A 1 169 ? 6.488 4.872 12.221 1.00 63.19 169 LEU A CA 1
ATOM 1315 C C . LEU A 1 169 ? 5.370 4.976 13.260 1.00 63.19 169 LEU A C 1
ATOM 1317 O O . LEU A 1 169 ? 4.238 5.340 12.929 1.00 63.19 169 LEU A O 1
ATOM 1321 N N . VAL A 1 170 ? 5.687 4.637 14.505 1.00 65.19 170 VAL A N 1
ATOM 1322 C CA . VAL A 1 170 ? 4.810 4.860 15.658 1.00 65.19 170 VAL A CA 1
ATOM 1323 C C . VAL A 1 170 ? 5.404 6.021 16.437 1.00 65.19 170 VAL A C 1
ATOM 1325 O O . VAL A 1 170 ? 6.561 5.950 16.842 1.00 65.19 170 VAL A O 1
ATOM 1328 N N . ASP A 1 171 ? 4.634 7.091 16.579 1.00 60.75 171 ASP A N 1
ATOM 1329 C CA . ASP A 1 171 ? 5.054 8.299 17.275 1.00 60.75 171 ASP A CA 1
ATOM 1330 C C . ASP A 1 171 ? 4.216 8.467 18.546 1.00 60.75 171 ASP A C 1
ATOM 1332 O O . ASP A 1 171 ? 2.980 8.551 18.504 1.00 60.75 171 ASP A O 1
ATOM 1336 N N . TYR A 1 172 ? 4.918 8.461 19.675 1.00 48.97 172 TYR A N 1
ATOM 1337 C CA . TYR A 1 172 ? 4.367 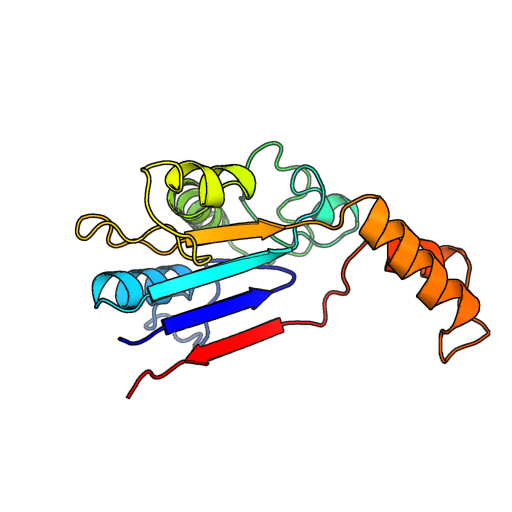8.696 20.998 1.00 48.97 172 TYR A CA 1
ATOM 1338 C C . TYR A 1 172 ? 4.669 10.144 21.364 1.00 48.97 172 TYR A C 1
ATOM 1340 O O . TYR A 1 172 ? 5.747 10.448 21.869 1.00 48.97 172 TYR A O 1
ATOM 1348 N N . GLU A 1 173 ? 3.720 11.046 21.125 1.00 45.88 173 GLU A N 1
ATOM 1349 C CA . GLU A 1 173 ? 3.821 12.377 21.719 1.00 45.88 173 GLU A CA 1
ATOM 1350 C C . GLU A 1 173 ? 3.558 12.261 23.228 1.00 45.88 173 GLU A C 1
ATOM 1352 O O . GLU A 1 173 ? 2.423 11.955 23.621 1.00 45.88 173 GLU A O 1
ATOM 1357 N N . LEU A 1 174 ? 4.627 12.443 24.021 1.00 38.53 174 LEU A N 1
ATOM 1358 C CA . LEU A 1 174 ? 4.622 12.570 25.487 1.00 38.53 174 LEU A CA 1
ATOM 1359 C C . LEU A 1 174 ? 3.895 13.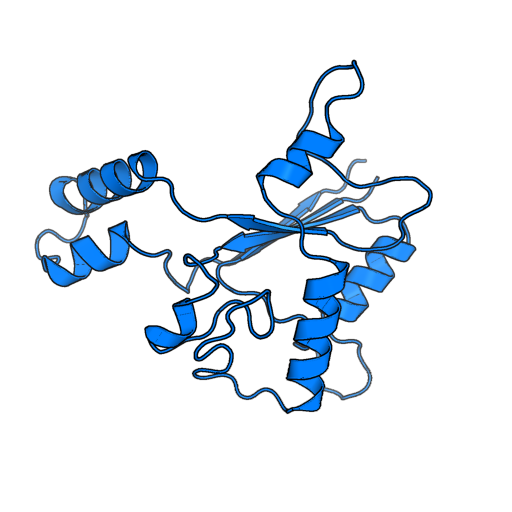843 25.935 1.00 38.53 174 LEU A C 1
ATOM 1361 O O . LEU A 1 174 ? 4.142 14.908 25.327 1.00 38.53 174 LEU A O 1
#

Secondary structure (DSSP, 8-state):
-EEEEEEES---TT--SS-SSSSPPHHHHHHHHHHTT-EEEEEEE--GGGGGGGGT--SSTT-SS--TTTTTT----HHHHHHHHHHHHHHEE-HHHHHHTT-SSS---S-----TT--S-EEEEE---HHHHHHHHHHHHHS-S-TT--HHHHHHHHHS--TT-EEEEEEE--

pLDDT: mean 74.83, std 17.55, range [28.47, 94.06]

Sequence (174 aa):
MENQSLICWGFQPSMYFIRDGCHPCIGELLRLKAAGGVKVRILGWEMPFNSAGMAGEGNLPGKGWPRMNSRALQSSTKDQFEYDRDWFSECAASDGKAAERVNGKSPVFVSRGFSAKERSPVFVSRGFSAKERAEIAYWVRYQALDPNISTRMQLALSASASHHQKSVLVDYEL